Protein AF-A0A968FVY9-F1 (afdb_monomer_lite)

Secondary structure (DSSP, 8-state):
--HHHHHHHHHHHHHHS------HHHHHHHHHHHHHHHSTT-TTTTT------TT----PPPP-

Sequence (64 aa):
MSRSRWDETITWMQKEQGLWELDRELRNQILDYLETVRGPGSPADKKRPQASHMYEYHYPPNPL

pLDDT: mean 80.97, std 16.16, range [53.22, 96.81]

Structure (mmCIF, N/CA/C/O backbone):
data_AF-A0A968FVY9-F1
#
_entry.id   AF-A0A968FVY9-F1
#
loop_
_atom_site.group_PDB
_atom_site.id
_atom_site.type_symbol
_atom_site.label_atom_id
_atom_site.label_alt_id
_atom_site.label_comp_id
_atom_site.label_asym_id
_atom_site.label_entity_id
_atom_site.label_seq_id
_atom_site.pdbx_PDB_ins_code
_atom_site.Cartn_x
_atom_site.Cartn_y
_atom_site.Cartn_z
_atom_site.occupancy
_atom_site.B_iso_or_equiv
_atom_site.auth_seq_id
_atom_site.auth_comp_id
_atom_site.auth_asym_id
_atom_site.auth_atom_id
_atom_site.pdbx_PDB_model_num
ATOM 1 N N . MET A 1 1 ? 9.732 6.094 -2.941 1.00 79.56 1 MET A N 1
ATOM 2 C CA . MET A 1 1 ? 9.702 5.613 -1.530 1.00 79.56 1 MET A CA 1
ATOM 3 C C . MET A 1 1 ? 9.800 4.091 -1.525 1.00 79.56 1 MET A C 1
ATOM 5 O O . MET A 1 1 ? 9.401 3.497 -2.516 1.00 79.56 1 MET A O 1
ATOM 9 N N . SER A 1 2 ? 10.357 3.469 -0.481 1.00 88.62 2 SER A N 1
ATOM 10 C CA . SER A 1 2 ? 10.406 2.000 -0.356 1.00 88.62 2 SER A CA 1
ATOM 11 C C . SER A 1 2 ? 9.048 1.424 0.060 1.00 88.62 2 SER A C 1
ATOM 13 O O . SER A 1 2 ? 8.226 2.143 0.634 1.00 88.62 2 SER A O 1
ATOM 15 N N . ARG A 1 3 ? 8.833 0.124 -0.179 1.00 92.06 3 ARG A N 1
ATOM 16 C CA . ARG A 1 3 ? 7.621 -0.604 0.231 1.00 92.06 3 ARG A CA 1
ATOM 17 C C . ARG A 1 3 ? 7.272 -0.408 1.708 1.00 92.06 3 ARG A C 1
ATOM 19 O O . ARG A 1 3 ? 6.138 -0.069 2.019 1.00 92.06 3 ARG A O 1
ATOM 26 N N . SER A 1 4 ? 8.261 -0.534 2.598 1.00 92.00 4 SER A N 1
ATOM 27 C CA . SER A 1 4 ? 8.084 -0.343 4.049 1.00 92.00 4 SER A CA 1
ATOM 28 C C . SER A 1 4 ? 7.516 1.036 4.385 1.00 92.00 4 SER A C 1
ATOM 30 O O . SER A 1 4 ? 6.627 1.169 5.214 1.00 92.00 4 SER A O 1
ATOM 32 N N . ARG A 1 5 ? 7.983 2.078 3.690 1.00 93.12 5 ARG A N 1
ATOM 33 C CA . ARG A 1 5 ? 7.531 3.446 3.946 1.00 93.12 5 ARG A CA 1
ATOM 34 C C . ARG A 1 5 ? 6.119 3.700 3.411 1.00 93.12 5 ARG A C 1
ATOM 36 O O . ARG A 1 5 ? 5.375 4.491 3.986 1.00 93.12 5 ARG A O 1
ATOM 43 N N . TRP A 1 6 ? 5.741 3.041 2.315 1.00 94.81 6 TRP A N 1
ATOM 44 C CA . TRP A 1 6 ? 4.353 3.038 1.846 1.00 94.81 6 TRP A CA 1
ATOM 45 C C . TRP A 1 6 ? 3.431 2.300 2.817 1.00 94.81 6 TRP A C 1
ATOM 47 O O . TRP A 1 6 ? 2.344 2.794 3.097 1.00 94.81 6 TRP A O 1
ATOM 57 N N . ASP A 1 7 ? 3.882 1.186 3.388 1.00 96.00 7 ASP A N 1
ATOM 58 C CA . ASP A 1 7 ? 3.123 0.440 4.392 1.00 96.00 7 ASP A CA 1
ATOM 59 C C . ASP A 1 7 ? 2.885 1.257 5.674 1.00 96.00 7 ASP A C 1
ATOM 61 O O . ASP A 1 7 ? 1.757 1.352 6.160 1.00 96.00 7 ASP A O 1
ATOM 65 N N . GLU A 1 8 ? 3.907 1.958 6.168 1.00 96.06 8 GLU A N 1
ATOM 66 C CA . GLU A 1 8 ? 3.763 2.921 7.269 1.00 96.06 8 GLU A CA 1
ATOM 67 C C . GLU A 1 8 ? 2.755 4.030 6.933 1.00 96.06 8 GLU A C 1
ATOM 69 O O . GLU A 1 8 ? 1.925 4.396 7.765 1.00 96.06 8 GLU A O 1
ATOM 74 N N . THR A 1 9 ? 2.790 4.538 5.698 1.00 95.44 9 THR A N 1
ATOM 75 C CA . THR A 1 9 ? 1.877 5.597 5.241 1.00 95.44 9 THR A CA 1
ATOM 76 C C . THR A 1 9 ? 0.428 5.118 5.248 1.00 95.44 9 THR A C 1
ATOM 78 O O . THR A 1 9 ? -0.440 5.813 5.770 1.00 95.44 9 THR A O 1
ATOM 81 N N . ILE A 1 10 ? 0.159 3.922 4.717 1.00 94.81 10 ILE A N 1
ATOM 82 C CA . ILE A 1 10 ? -1.189 3.340 4.719 1.00 94.81 10 ILE A CA 1
ATOM 83 C C . ILE A 1 10 ? -1.648 3.092 6.161 1.00 94.81 10 ILE A C 1
ATOM 85 O O . ILE A 1 10 ? -2.782 3.410 6.505 1.00 94.81 10 ILE A O 1
ATOM 89 N N . THR A 1 11 ? -0.761 2.603 7.032 1.00 96.38 11 THR A N 1
ATOM 90 C CA . THR A 1 11 ? -1.062 2.412 8.461 1.00 96.38 11 THR A CA 1
ATOM 91 C C . THR A 1 11 ? -1.460 3.722 9.140 1.00 96.38 11 THR A C 1
ATOM 93 O O . THR A 1 11 ? -2.423 3.762 9.903 1.00 96.38 11 THR A O 1
ATOM 96 N N . TRP A 1 12 ? -0.746 4.810 8.855 1.00 96.81 12 TRP A N 1
ATOM 97 C CA . TRP A 1 12 ? -1.100 6.134 9.357 1.00 96.81 12 TRP A CA 1
ATOM 98 C C . TRP A 1 12 ? -2.437 6.629 8.788 1.00 96.81 12 TRP A C 1
ATOM 100 O O . TRP A 1 12 ? -3.256 7.149 9.539 1.00 96.81 12 TRP A O 1
ATOM 110 N N . MET A 1 13 ? -2.711 6.406 7.499 1.00 95.88 13 MET A N 1
ATOM 111 C CA . MET A 1 13 ? -3.996 6.764 6.884 1.00 95.88 13 MET A CA 1
ATOM 112 C C . MET A 1 13 ? -5.180 6.022 7.521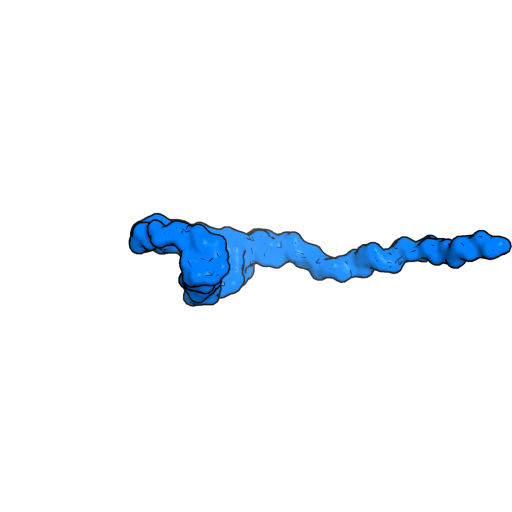 1.00 95.88 13 MET A C 1
ATOM 114 O O . MET A 1 13 ? -6.236 6.623 7.714 1.00 95.88 13 MET A O 1
ATOM 118 N N . GLN A 1 14 ? -5.010 4.746 7.879 1.00 96.00 14 GLN A N 1
ATOM 119 C CA . GLN A 1 14 ? -6.051 3.971 8.569 1.00 96.00 14 GLN A CA 1
ATOM 120 C C . GLN A 1 14 ? -6.321 4.500 9.980 1.00 96.00 14 GLN A C 1
ATOM 122 O O . GLN A 1 14 ? -7.472 4.584 10.395 1.00 96.00 14 GLN A O 1
ATOM 127 N N . LYS A 1 15 ? -5.271 4.909 10.700 1.00 95.88 15 LYS A N 1
ATOM 128 C CA . LYS A 1 15 ? -5.394 5.425 12.071 1.00 95.88 15 LYS A CA 1
ATOM 129 C C . LYS A 1 15 ? -5.942 6.849 12.137 1.00 95.88 15 LYS A C 1
ATOM 131 O O . LYS A 1 15 ? -6.829 7.120 12.935 1.00 95.88 15 LYS A O 1
ATOM 136 N N . GLU A 1 16 ? -5.414 7.745 11.308 1.00 95.69 16 GLU A N 1
ATOM 137 C CA . GLU A 1 16 ? -5.592 9.193 11.480 1.00 95.69 16 GLU A CA 1
ATOM 138 C C . GLU A 1 16 ? -6.472 9.834 10.400 1.00 95.69 16 GLU A C 1
ATOM 140 O O . GLU A 1 16 ? -7.008 10.920 10.608 1.00 95.69 16 GLU A O 1
ATOM 145 N N . GLN A 1 17 ? -6.620 9.198 9.233 1.00 94.06 17 GLN A N 1
ATOM 146 C CA . GLN A 1 17 ? -7.329 9.788 8.087 1.00 94.06 17 GLN A CA 1
ATOM 147 C C . GLN A 1 17 ? -8.629 9.070 7.718 1.00 94.06 17 GLN A C 1
ATOM 149 O O . GLN A 1 17 ? -9.268 9.429 6.730 1.00 94.06 17 GLN A O 1
ATOM 154 N N . GLY A 1 18 ? -9.037 8.072 8.506 1.00 93.69 18 GLY A N 1
ATOM 155 C CA . GLY A 1 18 ? -10.279 7.337 8.277 1.00 93.69 18 GLY A CA 1
ATOM 156 C C . GLY A 1 18 ? -10.241 6.427 7.049 1.00 93.69 18 GLY A C 1
ATOM 157 O O . GLY A 1 18 ? -11.292 6.130 6.480 1.00 93.69 18 GLY A O 1
ATOM 158 N N . LEU A 1 19 ? -9.052 5.986 6.617 1.00 94.69 19 LEU A N 1
ATOM 159 C CA . LEU A 1 19 ? -8.958 4.932 5.611 1.00 94.69 19 LEU A CA 1
ATOM 160 C C . LEU A 1 19 ? -9.514 3.632 6.204 1.00 94.69 19 LEU A C 1
ATOM 162 O O . LEU A 1 19 ? -9.160 3.245 7.316 1.00 94.69 19 LEU A O 1
ATOM 166 N N . TRP A 1 20 ? -10.390 2.959 5.463 1.00 94.56 20 TRP A N 1
ATOM 167 C CA . TRP A 1 20 ? -10.999 1.717 5.929 1.00 94.56 20 TRP A CA 1
ATOM 168 C C . TRP A 1 20 ? -9.965 0.585 6.075 1.00 94.56 20 TRP A C 1
ATOM 170 O O . TRP A 1 20 ? -8.840 0.655 5.569 1.00 94.56 20 TRP A O 1
ATOM 180 N N . GLU A 1 21 ? -10.353 -0.492 6.759 1.00 93.75 21 GLU A N 1
ATOM 181 C CA . GLU A 1 21 ? -9.494 -1.667 6.922 1.00 93.75 21 GLU A CA 1
ATOM 182 C C . GLU A 1 21 ? -9.292 -2.416 5.602 1.00 93.75 21 GLU A C 1
ATOM 184 O O . GLU A 1 21 ? -10.232 -2.963 5.023 1.00 93.75 21 GLU A O 1
ATOM 189 N N . LEU A 1 22 ? -8.055 -2.427 5.107 1.00 94.00 22 LEU A N 1
ATOM 190 C CA . LEU A 1 22 ? -7.696 -3.142 3.889 1.00 94.00 22 LEU A CA 1
ATOM 191 C C . LEU A 1 22 ? -7.441 -4.608 4.223 1.00 94.00 22 LEU A C 1
ATOM 193 O O . LEU A 1 22 ? -6.626 -4.912 5.095 1.00 94.00 22 LEU A O 1
ATOM 197 N N . ASP A 1 23 ? -8.074 -5.511 3.476 1.00 95.75 23 ASP A N 1
ATOM 198 C CA . ASP A 1 23 ? -7.705 -6.921 3.529 1.00 95.75 23 ASP A CA 1
ATOM 199 C C . ASP A 1 23 ? -6.219 -7.110 3.176 1.00 95.75 23 ASP A C 1
ATOM 201 O O . ASP A 1 23 ? -5.628 -6.332 2.416 1.00 95.75 23 ASP A O 1
ATOM 205 N N . ARG 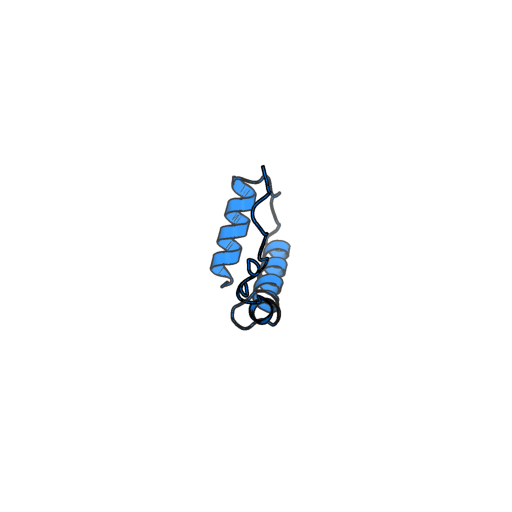A 1 24 ? -5.604 -8.159 3.730 1.00 94.44 24 ARG A N 1
ATOM 206 C CA . ARG A 1 24 ?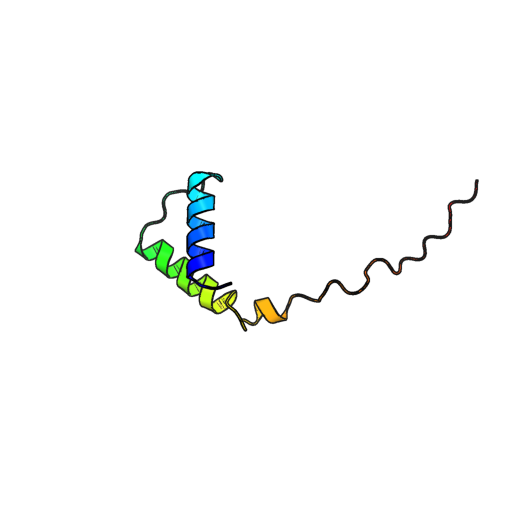 -4.179 -8.442 3.554 1.00 94.44 24 ARG A CA 1
ATOM 207 C C . ARG A 1 24 ? -3.792 -8.574 2.081 1.00 94.44 24 ARG A C 1
ATOM 209 O O . ARG A 1 24 ? -2.730 -8.081 1.696 1.00 94.44 24 ARG A O 1
ATOM 216 N N . GLU A 1 25 ? -4.613 -9.227 1.265 1.00 96.38 25 GLU A N 1
ATOM 217 C CA . GLU A 1 25 ? -4.320 -9.421 -0.157 1.00 96.38 25 GLU A CA 1
ATOM 218 C C . GLU A 1 25 ? -4.400 -8.099 -0.918 1.00 96.38 25 GLU A C 1
ATOM 220 O O . GLU A 1 25 ? -3.462 -7.733 -1.632 1.00 96.38 25 GLU A O 1
ATOM 225 N N . LEU A 1 26 ? -5.464 -7.329 -0.676 1.00 96.06 26 LEU A N 1
ATOM 226 C CA . LEU A 1 26 ? -5.658 -6.011 -1.276 1.00 96.06 26 LEU A CA 1
ATOM 227 C C . LEU A 1 26 ? -4.519 -5.055 -0.903 1.00 96.06 26 LEU A C 1
ATOM 229 O O . LEU A 1 26 ? -3.980 -4.347 -1.756 1.00 96.06 26 LEU A O 1
ATOM 233 N N . ARG A 1 27 ? -4.108 -5.055 0.368 1.00 96.31 27 ARG A N 1
ATOM 234 C CA . ARG A 1 27 ? -2.987 -4.240 0.841 1.00 96.31 27 ARG A CA 1
ATOM 235 C C . ARG A 1 27 ? -1.688 -4.608 0.131 1.00 96.31 27 ARG A C 1
ATOM 237 O O . ARG A 1 27 ? -0.957 -3.714 -0.292 1.00 96.31 27 ARG A O 1
ATOM 244 N N . ASN A 1 28 ? -1.410 -5.900 -0.040 1.00 96.44 28 ASN A N 1
ATOM 245 C CA . ASN A 1 28 ? -0.221 -6.353 -0.760 1.00 96.44 28 ASN A CA 1
ATOM 246 C C . ASN A 1 28 ? -0.232 -5.896 -2.221 1.00 96.44 28 ASN A C 1
ATOM 248 O O . ASN A 1 28 ? 0.778 -5.374 -2.686 1.00 96.44 28 ASN A O 1
ATOM 252 N N . GLN A 1 29 ? -1.373 -6.000 -2.907 1.00 96.75 29 GLN A N 1
ATOM 253 C CA . GLN A 1 29 ? -1.512 -5.527 -4.288 1.00 96.75 29 GLN A CA 1
ATOM 254 C C . GLN A 1 29 ? -1.276 -4.015 -4.412 1.00 96.75 29 GLN A C 1
ATOM 256 O O . GLN A 1 29 ? -0.597 -3.561 -5.334 1.00 96.75 29 GLN A O 1
ATOM 261 N N . ILE A 1 30 ? -1.796 -3.224 -3.468 1.00 94.75 30 ILE A N 1
ATOM 262 C CA . ILE A 1 30 ? -1.560 -1.775 -3.425 1.00 94.75 30 ILE A CA 1
ATOM 263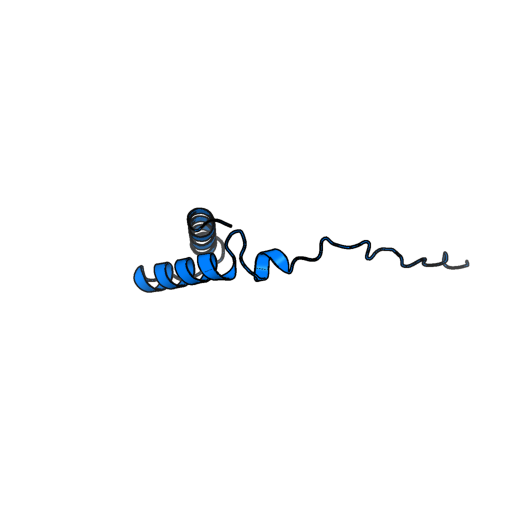 C C . ILE A 1 30 ? -0.069 -1.481 -3.224 1.00 94.75 30 ILE A C 1
ATOM 265 O O . ILE A 1 30 ? 0.490 -0.632 -3.921 1.00 94.75 30 ILE A O 1
ATOM 269 N N . LEU A 1 31 ? 0.589 -2.181 -2.297 1.00 95.12 31 LEU A N 1
ATOM 270 C CA . LEU A 1 31 ? 2.015 -2.000 -2.029 1.00 95.12 31 LEU A CA 1
ATOM 271 C C . LEU A 1 31 ? 2.881 -2.385 -3.234 1.00 95.12 31 LEU A C 1
ATOM 273 O O . LEU A 1 31 ? 3.784 -1.622 -3.574 1.00 95.12 31 LEU A O 1
ATOM 277 N N . ASP A 1 32 ? 2.576 -3.494 -3.914 1.00 94.44 32 ASP A N 1
ATOM 278 C CA . ASP A 1 32 ? 3.260 -3.920 -5.145 1.00 94.44 32 ASP A CA 1
ATOM 279 C C . ASP A 1 32 ? 3.147 -2.850 -6.242 1.00 94.44 32 ASP A C 1
ATOM 281 O O . ASP A 1 32 ? 4.134 -2.484 -6.891 1.00 94.44 32 ASP A O 1
ATOM 285 N N . TYR A 1 33 ? 1.946 -2.294 -6.423 1.00 94.12 33 TYR A N 1
ATOM 286 C CA . TY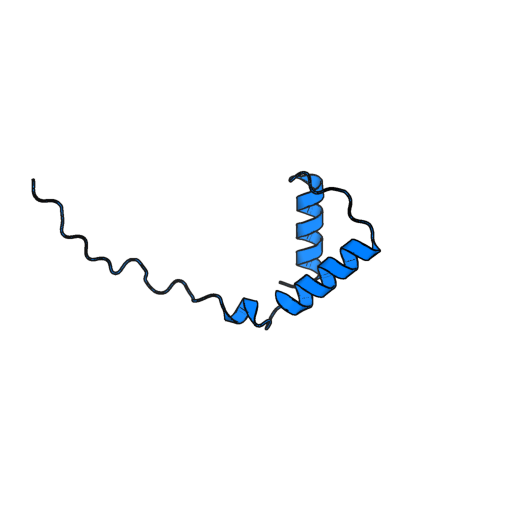R A 1 33 ? 1.704 -1.225 -7.387 1.00 94.12 33 TYR A CA 1
ATOM 287 C C . TYR A 1 33 ? 2.477 0.053 -7.034 1.00 94.12 33 TYR A C 1
ATOM 289 O O . TYR A 1 33 ? 3.139 0.642 -7.893 1.00 94.12 33 TYR A O 1
ATOM 297 N N . LEU A 1 34 ? 2.429 0.489 -5.772 1.00 92.19 34 LEU A N 1
ATOM 298 C CA . LEU A 1 34 ? 3.119 1.698 -5.314 1.00 92.19 34 LEU A CA 1
ATOM 299 C C . LEU A 1 34 ? 4.639 1.557 -5.393 1.00 92.19 34 LEU A C 1
ATOM 301 O O . LEU A 1 34 ? 5.325 2.512 -5.759 1.00 92.19 34 LEU A O 1
ATOM 305 N N . GLU A 1 35 ? 5.173 0.379 -5.093 1.00 89.69 35 GLU A N 1
ATOM 306 C CA . GLU A 1 35 ? 6.590 0.070 -5.252 1.00 89.69 35 GLU A CA 1
ATOM 307 C C . GLU A 1 35 ? 7.007 0.110 -6.728 1.00 89.69 35 GLU A C 1
ATOM 309 O O . GLU A 1 35 ? 7.996 0.752 -7.073 1.00 89.69 35 GLU A O 1
ATOM 314 N N . THR A 1 36 ? 6.208 -0.467 -7.623 1.00 88.12 36 THR A N 1
ATOM 315 C CA . THR A 1 36 ? 6.518 -0.506 -9.060 1.00 88.12 36 THR A CA 1
ATOM 316 C C . THR A 1 36 ? 6.411 0.876 -9.718 1.00 88.12 36 THR A C 1
ATOM 318 O O . THR A 1 36 ? 7.274 1.287 -10.496 1.00 88.12 36 THR A O 1
ATOM 321 N N . VAL A 1 37 ? 5.351 1.627 -9.406 1.00 87.56 37 VAL A N 1
ATOM 322 C CA . VAL A 1 37 ? 4.999 2.872 -10.112 1.00 87.56 37 VAL A CA 1
ATOM 323 C C . VAL A 1 37 ? 5.556 4.120 -9.429 1.00 87.56 37 VAL A C 1
ATOM 325 O O . VAL A 1 37 ? 5.804 5.119 -10.104 1.00 87.56 37 VAL A O 1
ATOM 328 N N . ARG A 1 38 ? 5.746 4.089 -8.103 1.00 84.06 38 ARG A N 1
ATOM 329 C CA . ARG A 1 38 ? 6.217 5.218 -7.270 1.00 84.06 38 ARG A CA 1
ATOM 330 C C . ARG A 1 38 ? 7.446 4.862 -6.415 1.00 84.06 38 ARG A C 1
ATOM 332 O O . ARG A 1 38 ? 7.829 5.616 -5.508 1.00 84.06 38 ARG A O 1
ATOM 339 N N . GLY A 1 39 ? 8.074 3.719 -6.679 1.00 80.69 39 GLY A N 1
ATOM 340 C CA . GLY A 1 39 ? 9.338 3.329 -6.068 1.00 80.69 39 GLY A CA 1
ATOM 341 C C . GLY A 1 39 ? 10.526 4.165 -6.550 1.00 80.69 39 GLY A C 1
ATOM 342 O O . GLY A 1 39 ? 10.406 4.949 -7.501 1.00 80.69 39 GLY A O 1
ATOM 343 N N . PRO A 1 40 ? 11.683 4.028 -5.882 1.00 72.69 40 PRO A N 1
ATOM 344 C CA . PRO A 1 40 ? 12.924 4.662 -6.318 1.00 72.69 40 PRO A CA 1
ATOM 345 C C . PRO A 1 40 ? 13.276 4.227 -7.751 1.00 72.69 40 PRO A C 1
ATOM 347 O O . PRO A 1 40 ? 13.319 3.038 -8.049 1.00 72.69 40 PRO A O 1
ATOM 350 N N . GLY A 1 41 ? 13.493 5.192 -8.651 1.00 70.75 41 GLY A N 1
ATOM 351 C CA . GLY A 1 41 ? 13.800 4.927 -10.064 1.00 70.75 41 GLY A CA 1
ATOM 352 C C . GLY A 1 41 ? 12.585 4.716 -10.976 1.00 70.75 41 GLY A C 1
ATOM 353 O O . GLY A 1 41 ? 12.759 4.578 -12.192 1.00 70.75 41 GLY A O 1
ATOM 354 N N . SER A 1 42 ? 11.366 4.748 -10.427 1.00 73.75 42 SER A N 1
ATOM 355 C CA . SER A 1 42 ? 10.134 4.665 -11.215 1.00 73.75 42 SER A CA 1
ATOM 356 C C . SER A 1 42 ? 9.978 5.862 -12.173 1.00 73.75 42 SER A C 1
ATOM 358 O O . SER A 1 42 ? 10.475 6.960 -11.900 1.00 73.75 42 SER A O 1
ATOM 360 N N . PRO A 1 43 ? 9.256 5.710 -13.300 1.00 67.06 43 PRO A N 1
ATOM 361 C CA . PRO A 1 43 ? 9.029 6.807 -14.244 1.00 67.06 43 PRO A CA 1
ATOM 362 C C . PRO A 1 43 ? 8.369 8.031 -13.599 1.00 67.06 43 PRO A C 1
ATOM 364 O O . PRO A 1 43 ? 8.609 9.158 -14.022 1.00 67.06 43 PRO A O 1
ATOM 367 N N . ALA A 1 44 ? 7.547 7.817 -12.569 1.00 64.75 44 ALA A N 1
ATOM 368 C CA . ALA A 1 44 ? 6.886 8.886 -11.839 1.00 64.75 44 ALA A CA 1
ATOM 369 C C . ALA A 1 44 ? 7.841 9.680 -10.931 1.00 64.75 44 ALA A C 1
ATOM 371 O O . ALA A 1 44 ? 7.627 10.874 -10.734 1.00 64.75 44 ALA A O 1
ATOM 372 N N . ASP A 1 45 ? 8.892 9.042 -10.409 1.00 64.19 45 ASP A N 1
ATOM 373 C CA . ASP A 1 45 ? 9.966 9.703 -9.659 1.00 64.19 45 ASP A CA 1
ATOM 374 C C . ASP A 1 45 ? 10.763 10.650 -10.575 1.00 64.19 45 ASP A C 1
ATOM 376 O O . ASP A 1 45 ? 10.998 11.811 -10.243 1.00 64.19 45 ASP A O 1
ATOM 380 N N . LYS A 1 46 ? 11.030 10.208 -11.812 1.00 59.91 46 LYS A N 1
ATOM 381 C CA . LYS A 1 46 ? 11.725 10.987 -12.855 1.00 59.91 46 LYS A CA 1
ATOM 382 C C . LYS A 1 46 ? 10.919 12.174 -13.402 1.00 59.91 46 LYS A C 1
ATOM 384 O O . LYS A 1 46 ? 11.477 13.015 -14.101 1.00 59.91 46 LYS A O 1
ATOM 389 N N . LYS A 1 47 ? 9.613 12.244 -13.117 1.00 55.50 47 LYS A N 1
ATOM 390 C CA . LYS A 1 47 ? 8.698 13.300 -13.586 1.00 55.50 47 LYS A CA 1
ATOM 391 C C . LYS A 1 47 ? 8.432 14.401 -12.562 1.00 55.50 47 LYS A C 1
ATOM 393 O O . LYS A 1 47 ? 7.524 15.196 -12.777 1.00 55.50 47 LYS A O 1
ATOM 398 N N . ARG A 1 48 ? 9.186 14.486 -11.465 1.00 55.88 48 ARG A N 1
ATOM 399 C CA . ARG A 1 48 ? 9.202 15.712 -10.661 1.00 55.88 48 ARG A CA 1
ATOM 400 C C . ARG A 1 48 ? 10.144 16.706 -11.341 1.00 55.88 48 ARG A C 1
ATOM 402 O O . ARG A 1 48 ? 11.351 16.566 -11.149 1.00 55.88 48 ARG A O 1
ATOM 409 N N . PRO A 1 49 ? 9.661 17.695 -12.123 1.00 53.53 49 PRO A N 1
ATOM 410 C CA . PRO A 1 49 ? 10.502 18.845 -12.390 1.00 53.53 49 PRO A CA 1
ATOM 411 C C . PRO A 1 49 ? 10.879 19.399 -11.015 1.00 53.53 49 PRO A C 1
ATOM 413 O O . PRO A 1 49 ? 9.998 19.696 -10.202 1.00 53.53 49 PRO A O 1
ATOM 416 N N . GLN A 1 50 ? 12.180 19.478 -10.718 1.00 56.44 50 GLN A N 1
ATOM 417 C CA . GLN A 1 50 ? 12.628 20.410 -9.691 1.00 56.44 50 GLN A CA 1
ATOM 418 C C . GLN A 1 50 ? 11.928 21.723 -10.001 1.00 56.44 50 GLN A C 1
ATOM 420 O O . GLN A 1 50 ? 11.938 22.133 -11.164 1.00 56.44 50 GLN A O 1
ATOM 425 N N . ALA A 1 51 ? 11.252 22.296 -9.005 1.00 56.19 51 ALA A N 1
ATOM 426 C CA . ALA A 1 51 ? 10.524 23.544 -9.136 1.00 56.19 51 ALA A CA 1
ATOM 427 C C . ALA A 1 51 ? 11.474 24.581 -9.743 1.00 56.19 51 ALA A C 1
ATOM 429 O O . ALA A 1 51 ? 12.320 25.160 -9.069 1.00 56.19 51 ALA A O 1
ATOM 430 N N . SER A 1 52 ? 11.396 24.710 -11.061 1.00 55.75 52 SER A N 1
ATOM 431 C CA . SER A 1 52 ? 12.274 25.541 -11.852 1.00 55.75 52 SER A CA 1
ATOM 432 C C . SER A 1 52 ? 11.657 26.916 -11.740 1.00 55.75 52 SER A C 1
ATOM 434 O O . SER A 1 52 ? 10.636 27.164 -12.369 1.00 55.75 52 SER A O 1
ATOM 436 N N . HIS A 1 53 ? 12.201 27.729 -10.833 1.00 58.00 53 HIS A N 1
ATOM 437 C CA . HIS A 1 53 ? 12.138 29.191 -10.835 1.00 58.00 53 HIS A CA 1
ATOM 438 C C . HIS A 1 53 ? 10.823 29.817 -11.334 1.00 58.00 53 HIS A C 1
ATOM 440 O O . HIS A 1 53 ? 10.829 30.768 -12.106 1.00 58.00 53 HIS A O 1
ATOM 446 N N . MET A 1 54 ? 9.671 29.342 -10.854 1.00 53.50 54 MET A N 1
ATOM 447 C CA . MET A 1 54 ? 8.360 29.856 -11.277 1.00 53.50 54 MET A CA 1
ATOM 448 C C . MET A 1 54 ? 8.035 31.252 -10.693 1.00 53.50 54 MET A C 1
ATOM 450 O O . MET A 1 54 ? 6.886 31.682 -10.715 1.00 53.50 54 MET A O 1
ATOM 454 N N . TYR A 1 55 ? 9.050 31.950 -10.168 1.00 54.62 55 TYR A N 1
ATOM 455 C CA . TYR A 1 55 ? 8.995 33.321 -9.652 1.00 54.62 55 TYR A CA 1
ATOM 456 C C . TYR A 1 55 ? 9.690 34.328 -10.578 1.00 54.62 55 TYR A C 1
ATOM 458 O O . TYR A 1 55 ? 9.936 35.458 -10.173 1.00 54.62 55 TYR A O 1
ATOM 466 N N . GLU A 1 56 ? 9.984 33.966 -11.826 1.00 53.22 56 GLU A N 1
ATOM 467 C CA . GLU A 1 56 ? 10.445 34.919 -12.843 1.00 53.22 56 GLU A CA 1
ATOM 468 C C . GLU A 1 56 ? 9.260 35.685 -13.468 1.00 53.22 56 GLU A C 1
ATOM 470 O O . GLU A 1 56 ? 9.171 35.886 -14.672 1.00 53.22 56 GLU A O 1
ATOM 475 N N . TYR A 1 57 ? 8.297 36.105 -12.644 1.00 59.41 57 TYR A N 1
ATOM 476 C CA . TYR A 1 57 ? 7.344 37.143 -13.023 1.00 59.41 57 TYR A CA 1
ATOM 477 C C . TYR A 1 57 ? 7.821 38.442 -12.386 1.00 59.41 57 TYR A C 1
ATOM 479 O O . TYR A 1 57 ? 7.553 38.720 -11.218 1.00 59.41 57 TYR A O 1
ATOM 487 N N . HIS A 1 58 ? 8.547 39.233 -13.175 1.00 64.12 58 HIS A N 1
ATOM 488 C CA . HIS A 1 58 ? 8.819 40.641 -12.904 1.00 64.12 58 HIS A CA 1
ATOM 489 C C . HIS A 1 58 ? 7.476 41.391 -12.841 1.00 64.12 58 HIS A C 1
ATOM 491 O O . HIS A 1 58 ? 7.008 41.936 -13.837 1.00 64.12 58 HIS A O 1
ATOM 497 N N . TYR A 1 59 ? 6.817 41.393 -11.682 1.00 65.44 59 TYR A N 1
ATOM 498 C CA . TYR A 1 59 ? 5.718 42.318 -11.433 1.00 65.44 59 TYR A CA 1
ATOM 499 C C . TYR A 1 59 ? 6.323 43.712 -11.246 1.00 65.44 59 TYR A C 1
ATOM 501 O O . TYR A 1 59 ? 7.083 43.910 -10.293 1.00 65.44 59 TYR A O 1
ATOM 509 N N . PRO A 1 60 ? 6.043 44.686 -12.131 1.00 66.50 60 PRO A N 1
ATOM 510 C CA . PRO A 1 60 ? 6.410 46.060 -11.843 1.00 66.50 60 PRO A CA 1
ATOM 511 C C . PRO A 1 60 ? 5.620 46.536 -10.610 1.00 66.50 60 PRO A C 1
ATOM 513 O O . PRO A 1 60 ? 4.457 46.152 -10.443 1.00 66.50 60 PRO A O 1
ATOM 516 N N . PRO A 1 61 ? 6.234 47.338 -9.723 1.00 70.56 61 PRO A N 1
ATOM 517 C CA . PRO A 1 61 ? 5.549 47.868 -8.551 1.00 70.56 61 PRO A CA 1
ATOM 518 C C . PRO A 1 61 ? 4.323 48.681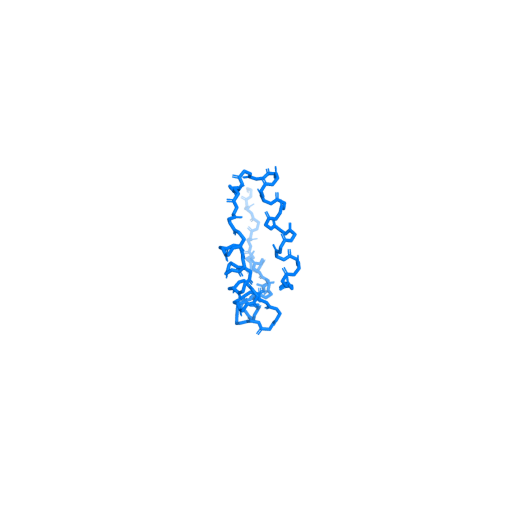 -8.983 1.00 70.56 61 PRO A C 1
ATOM 520 O O . PRO A 1 61 ? 4.402 49.476 -9.919 1.00 70.56 61 PRO A O 1
ATOM 523 N N . ASN A 1 62 ? 3.195 48.459 -8.303 1.00 63.91 62 ASN A N 1
ATOM 524 C CA . ASN A 1 62 ? 1.947 49.173 -8.560 1.00 63.91 62 ASN A CA 1
ATOM 525 C C . ASN A 1 62 ? 2.172 50.682 -8.347 1.00 63.91 62 ASN A C 1
ATOM 527 O O . ASN A 1 62 ? 2.513 51.065 -7.224 1.00 63.91 62 ASN A O 1
ATOM 531 N N . PRO A 1 63 ? 2.030 51.532 -9.379 1.00 66.94 63 PRO A N 1
ATOM 532 C CA . PRO A 1 63 ? 2.200 52.966 -9.201 1.00 66.94 63 PRO A CA 1
ATOM 533 C C . PRO A 1 63 ? 1.073 53.519 -8.313 1.00 66.94 63 PRO A C 1
ATOM 535 O O . PRO A 1 63 ? -0.090 53.146 -8.487 1.00 66.94 63 PRO A O 1
ATOM 538 N N . LEU A 1 64 ? 1.456 54.356 -7.341 1.00 62.94 64 LEU A N 1
ATOM 539 C CA . LEU A 1 64 ? 0.570 55.078 -6.416 1.00 62.94 64 LEU A CA 1
ATOM 540 C C . LEU A 1 64 ? -0.037 56.319 -7.076 1.00 62.94 64 LEU A C 1
ATOM 542 O O . LEU A 1 64 ? 0.708 57.005 -7.813 1.00 62.94 64 LEU A O 1
#

Foldseek 3Di:
DALVVVVVVVVCCVVPVVDDDDDPVRSVVVSVCCCAQVNVPHPVVVPPDPPPCPVPPPDPPDDD

Radius of gyration: 19.51 Å; chains: 1; bounding box: 25×64×26 Å